Protein AF-A0A8C6QBK3-F1 (afdb_monomer)

Structure (mmCIF, N/CA/C/O backbone):
data_AF-A0A8C6QBK3-F1
#
_entry.id   AF-A0A8C6QBK3-F1
#
loop_
_atom_site.group_PDB
_atom_site.id
_atom_site.type_symbol
_atom_site.label_atom_id
_atom_site.label_alt_id
_atom_site.label_comp_id
_atom_site.label_asym_id
_atom_site.label_entity_id
_atom_site.label_seq_id
_atom_site.pdbx_PDB_ins_code
_atom_site.Cartn_x
_atom_site.Cartn_y
_atom_site.Cartn_z
_atom_site.occupancy
_atom_site.B_iso_or_equiv
_atom_site.auth_seq_id
_atom_site.auth_comp_id
_atom_site.auth_asym_id
_atom_site.auth_a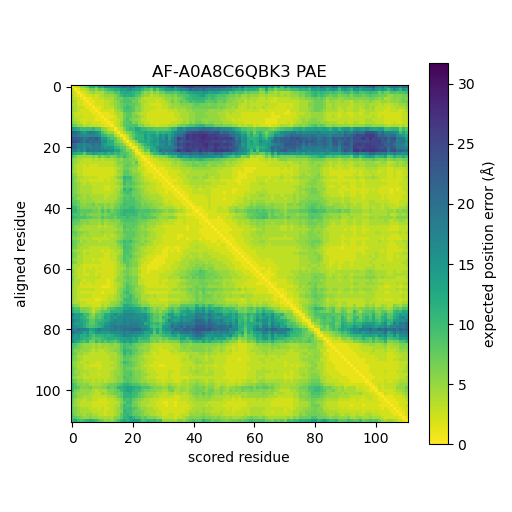tom_id
_atom_site.pdbx_PDB_model_num
ATOM 1 N N . MET A 1 1 ? 12.965 14.986 -21.811 1.00 67.31 1 MET A N 1
ATOM 2 C CA . MET A 1 1 ? 11.681 14.570 -21.192 1.00 67.31 1 MET A CA 1
ATOM 3 C C . MET A 1 1 ? 11.949 13.464 -20.165 1.00 67.31 1 MET A C 1
ATOM 5 O O . MET A 1 1 ? 12.539 12.453 -20.525 1.00 67.31 1 MET A O 1
ATOM 9 N N . GLY A 1 2 ? 11.646 13.666 -18.876 1.00 80.69 2 GLY A N 1
ATOM 10 C CA . GLY A 1 2 ? 12.047 12.738 -17.801 1.00 80.69 2 GLY A CA 1
ATOM 11 C C . GLY A 1 2 ? 11.125 11.519 -17.642 1.00 80.69 2 GLY A C 1
ATOM 12 O O . GLY A 1 2 ? 9.908 11.640 -17.750 1.00 80.69 2 GLY A O 1
ATOM 13 N N . LYS A 1 3 ? 11.685 10.339 -17.328 1.00 83.38 3 LYS A N 1
ATOM 14 C CA . LYS A 1 3 ? 10.898 9.118 -17.048 1.00 83.38 3 LYS A CA 1
ATOM 15 C C . LYS A 1 3 ? 10.065 9.294 -15.770 1.00 83.38 3 LYS A C 1
ATOM 17 O O . LYS A 1 3 ? 10.630 9.447 -14.689 1.00 83.38 3 LYS A O 1
ATOM 22 N N . PHE A 1 4 ? 8.737 9.240 -15.876 1.00 84.94 4 PHE A N 1
ATOM 23 C CA . PHE A 1 4 ? 7.818 9.391 -14.736 1.00 84.94 4 PHE A CA 1
ATOM 24 C C . PHE A 1 4 ? 7.598 8.086 -13.954 1.00 84.94 4 PHE A C 1
ATOM 26 O O . PHE A 1 4 ? 7.387 8.124 -12.740 1.00 84.94 4 PHE A O 1
ATOM 33 N N . MET A 1 5 ? 7.707 6.927 -14.613 1.00 87.69 5 MET A N 1
ATOM 34 C CA . MET A 1 5 ? 7.652 5.618 -13.954 1.00 87.69 5 MET A CA 1
ATOM 35 C C . MET A 1 5 ? 8.998 5.284 -13.316 1.00 87.69 5 MET A C 1
ATOM 37 O O . MET A 1 5 ? 9.885 4.704 -13.938 1.00 87.69 5 MET A O 1
ATOM 41 N N . LYS A 1 6 ? 9.140 5.692 -12.056 1.00 89.06 6 LYS A N 1
ATOM 42 C CA . LYS A 1 6 ? 10.294 5.419 -11.195 1.00 89.06 6 LYS A CA 1
ATOM 43 C C . LYS A 1 6 ? 9.876 4.504 -10.035 1.00 89.06 6 LYS A C 1
ATOM 45 O O . LYS A 1 6 ? 8.687 4.451 -9.704 1.00 89.06 6 LYS A O 1
ATOM 50 N N . PRO A 1 7 ? 10.823 3.811 -9.376 1.00 87.19 7 PRO A N 1
ATOM 51 C CA . PRO A 1 7 ? 10.547 3.146 -8.105 1.00 87.19 7 PRO A CA 1
ATOM 52 C C . PRO A 1 7 ? 9.884 4.110 -7.108 1.00 87.19 7 PRO A C 1
ATOM 54 O O . PRO A 1 7 ? 10.109 5.318 -7.179 1.00 87.19 7 PRO A O 1
ATOM 57 N N . ARG A 1 8 ? 9.081 3.580 -6.174 1.00 88.44 8 ARG A N 1
ATOM 58 C CA . ARG A 1 8 ? 8.359 4.352 -5.133 1.00 88.44 8 ARG A CA 1
ATOM 59 C C . ARG A 1 8 ? 7.214 5.243 -5.642 1.00 88.44 8 ARG A C 1
ATOM 61 O O . ARG A 1 8 ? 6.626 5.988 -4.859 1.00 88.44 8 ARG A O 1
ATOM 68 N N . LYS A 1 9 ? 6.850 5.172 -6.925 1.00 91.75 9 LYS A N 1
ATOM 69 C CA . LYS A 1 9 ? 5.642 5.826 -7.453 1.00 91.75 9 LYS A CA 1
ATOM 70 C C . LYS A 1 9 ? 4.395 4.987 -7.202 1.00 91.75 9 LYS A C 1
ATOM 72 O O . LYS A 1 9 ? 4.432 3.762 -7.293 1.00 91.75 9 LYS A O 1
ATOM 77 N N . VAL A 1 10 ? 3.293 5.665 -6.893 1.00 91.88 10 VAL A N 1
ATOM 78 C CA . VAL A 1 10 ? 1.981 5.028 -6.761 1.00 91.88 10 VAL A CA 1
ATOM 79 C C . VAL A 1 10 ? 1.367 4.894 -8.146 1.00 91.88 10 VAL A C 1
ATOM 81 O O . VAL A 1 10 ? 1.387 5.831 -8.948 1.00 91.88 10 VAL A O 1
ATOM 84 N N . VAL A 1 11 ? 0.811 3.723 -8.416 1.00 92.69 11 VAL A N 1
ATOM 85 C CA . VAL A 1 11 ? 0.166 3.392 -9.684 1.00 92.69 11 VAL A CA 1
ATOM 86 C C . VAL A 1 11 ? -1.200 2.779 -9.411 1.00 92.69 11 VAL A C 1
ATOM 88 O O . VAL A 1 11 ? -1.372 2.059 -8.425 1.00 92.69 11 VAL A O 1
ATOM 91 N N . LEU A 1 12 ? -2.166 3.064 -10.279 1.00 91.50 12 LEU A N 1
ATOM 92 C CA . LEU A 1 12 ? -3.450 2.371 -10.305 1.00 91.50 12 LEU A CA 1
ATOM 93 C C . LEU A 1 12 ? -3.345 1.190 -11.264 1.00 91.50 12 LEU A C 1
ATOM 95 O O . LEU A 1 12 ? -2.800 1.318 -12.357 1.00 91.50 12 LEU A O 1
ATOM 99 N N . VAL A 1 13 ? -3.847 0.034 -10.849 1.00 90.50 13 VAL A N 1
ATOM 100 C CA . VAL A 1 13 ? -3.879 -1.161 -11.695 1.00 90.50 13 VAL A CA 1
ATOM 101 C C . VAL A 1 13 ? -5.206 -1.162 -12.446 1.00 90.50 13 VAL A C 1
ATOM 103 O O . VAL A 1 13 ? -6.253 -1.215 -11.809 1.00 90.50 13 VAL A O 1
ATOM 106 N N . LEU A 1 14 ? -5.153 -1.091 -13.776 1.00 87.31 14 LEU A N 1
ATOM 107 C CA . LEU A 1 14 ? -6.339 -1.028 -14.638 1.00 87.31 14 LEU A CA 1
ATOM 108 C C . LEU A 1 14 ? -6.856 -2.428 -15.003 1.00 87.31 14 LEU A C 1
ATOM 110 O O . LEU A 1 14 ? -8.050 -2.688 -14.919 1.00 87.31 14 LEU A O 1
ATOM 114 N N . ALA A 1 15 ? -5.959 -3.347 -15.383 1.00 75.94 15 ALA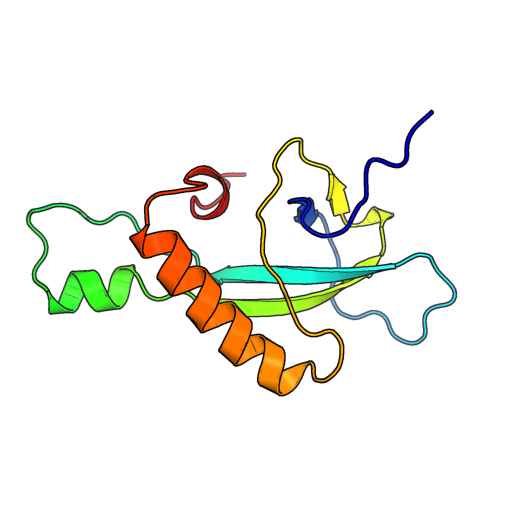 A N 1
ATOM 115 C CA . ALA A 1 15 ? -6.326 -4.691 -15.836 1.00 75.94 15 ALA A CA 1
ATOM 116 C C . ALA A 1 15 ? -5.209 -5.732 -15.620 1.00 75.94 15 ALA A C 1
ATOM 118 O O . ALA A 1 15 ? -4.029 -5.409 -15.481 1.00 75.94 15 ALA A O 1
ATOM 119 N N . GLY A 1 16 ? -5.574 -7.017 -15.650 1.00 66.00 16 GLY A N 1
ATOM 120 C CA . GLY A 1 16 ? -4.633 -8.130 -15.813 1.00 66.00 16 GLY A CA 1
ATOM 121 C C . GLY A 1 16 ? -4.582 -9.118 -14.647 1.00 66.00 16 GLY A C 1
ATOM 122 O O . GLY A 1 16 ? -4.106 -8.814 -13.551 1.00 66.00 16 GLY A O 1
ATOM 123 N N . ARG A 1 17 ? -4.990 -10.359 -14.927 1.00 61.50 17 ARG A N 1
ATOM 124 C CA . ARG A 1 17 ? -4.490 -11.554 -14.232 1.00 61.50 17 ARG A CA 1
ATOM 125 C C . ARG A 1 17 ? -3.285 -12.110 -15.001 1.00 61.50 17 ARG A C 1
ATOM 127 O O . ARG A 1 17 ? -3.035 -11.706 -16.129 1.00 61.50 17 ARG A O 1
ATOM 134 N N . TYR A 1 18 ? -2.514 -12.958 -14.322 1.00 54.31 18 TYR A N 1
ATOM 135 C CA . TYR A 1 18 ? -1.295 -13.633 -14.781 1.00 54.31 18 TYR A CA 1
ATOM 136 C C . TYR A 1 18 ? -1.174 -13.778 -16.310 1.00 54.31 18 TYR A C 1
ATOM 138 O O . TYR A 1 18 ? -1.957 -14.488 -16.923 1.00 54.31 18 TYR A O 1
ATOM 146 N N . SER A 1 19 ? -0.138 -13.179 -16.902 1.00 46.50 19 SER A N 1
ATOM 147 C CA . SER A 1 19 ? 0.398 -13.634 -18.192 1.00 46.50 19 SER A CA 1
ATOM 148 C C . SER A 1 19 ? 1.877 -13.990 -18.023 1.00 46.50 19 SER A C 1
ATOM 150 O O . SER A 1 19 ? 2.592 -13.243 -17.335 1.00 46.50 19 SER A O 1
ATOM 152 N N . GLY A 1 20 ? 2.246 -15.150 -18.591 1.00 58.66 20 GLY A N 1
ATOM 153 C CA . GLY A 1 20 ? 3.494 -15.921 -18.445 1.00 58.66 20 GLY A CA 1
ATOM 154 C C . GLY A 1 20 ? 4.778 -15.221 -18.905 1.00 58.66 20 GLY A C 1
ATOM 155 O O . GLY A 1 20 ? 4.972 -14.061 -18.562 1.00 58.66 20 GLY A O 1
ATOM 156 N N . HIS A 1 21 ? 5.672 -15.935 -19.608 1.00 53.03 21 HIS A N 1
ATOM 157 C CA . HIS A 1 21 ? 6.993 -15.448 -20.057 1.00 53.03 21 HIS A CA 1
ATOM 158 C C . HIS A 1 21 ? 6.905 -14.100 -20.800 1.00 53.03 21 HIS A C 1
ATOM 160 O O . HIS A 1 21 ? 5.984 -13.867 -21.583 1.00 53.03 21 HIS A O 1
ATOM 166 N N . ARG A 1 22 ? 7.833 -13.174 -20.504 1.00 61.59 22 ARG A N 1
ATOM 167 C CA . ARG A 1 22 ? 7.633 -11.733 -20.750 1.00 61.59 22 ARG A CA 1
ATOM 168 C C . ARG A 1 22 ? 8.692 -11.111 -21.654 1.00 61.59 22 ARG A C 1
ATOM 170 O O . ARG A 1 22 ? 9.696 -10.612 -21.163 1.00 61.59 22 ARG A O 1
ATOM 177 N N . LEU A 1 23 ? 8.401 -11.025 -22.949 1.00 74.12 23 LEU A N 1
ATOM 178 C CA . LEU A 1 23 ? 9.118 -10.171 -23.909 1.00 74.12 23 LEU A CA 1
ATOM 179 C C . LEU A 1 23 ? 8.556 -8.732 -23.903 1.00 74.12 23 LEU A C 1
ATOM 181 O O . LEU A 1 23 ? 8.182 -8.195 -24.939 1.00 74.12 23 LEU A O 1
ATOM 185 N N . TYR A 1 24 ? 8.381 -8.121 -22.727 1.00 81.75 24 TYR A N 1
ATOM 186 C CA . TYR A 1 24 ? 7.780 -6.784 -22.621 1.00 81.75 24 TYR A CA 1
ATOM 187 C C . TYR A 1 24 ? 8.195 -6.024 -21.359 1.00 81.75 24 TYR A C 1
ATOM 189 O O . TYR A 1 24 ? 8.472 -6.610 -20.307 1.00 81.75 24 TYR A O 1
ATOM 197 N N . SER A 1 25 ? 8.160 -4.693 -21.452 1.00 86.81 2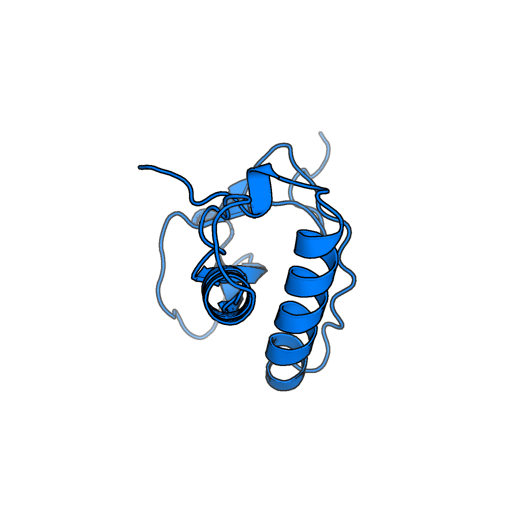5 SER A N 1
ATOM 198 C CA . SER A 1 25 ? 8.444 -3.779 -20.345 1.00 86.81 25 SER A CA 1
ATOM 199 C C . SER A 1 25 ? 7.434 -3.960 -19.203 1.00 86.81 25 SER A C 1
ATOM 201 O O . SER A 1 25 ? 6.213 -3.880 -19.393 1.00 86.81 25 SER A O 1
ATOM 203 N N . HIS A 1 26 ? 7.941 -4.218 -17.999 1.00 86.69 26 HIS A N 1
ATOM 204 C CA . HIS A 1 26 ? 7.137 -4.604 -16.844 1.00 86.69 26 HIS A CA 1
ATOM 205 C C . HIS A 1 26 ? 7.651 -3.982 -15.540 1.00 86.69 26 HIS A C 1
ATOM 207 O O . HIS A 1 26 ? 8.805 -3.576 -15.436 1.00 86.69 26 HIS A O 1
ATOM 213 N N . ALA A 1 27 ? 6.789 -3.948 -14.524 1.00 87.75 27 ALA A N 1
ATOM 214 C CA . ALA A 1 27 ? 7.121 -3.483 -13.182 1.00 87.75 27 ALA A CA 1
ATOM 215 C C . ALA A 1 27 ? 6.682 -4.490 -12.118 1.00 87.75 27 ALA A C 1
ATOM 217 O O . ALA A 1 27 ? 5.597 -5.069 -12.199 1.00 87.75 27 ALA A O 1
ATOM 218 N N . LEU A 1 28 ? 7.510 -4.654 -11.085 1.00 87.06 28 LEU A N 1
ATOM 219 C CA . LEU A 1 28 ? 7.116 -5.310 -9.844 1.00 87.06 28 LEU A CA 1
ATOM 220 C C . LEU A 1 28 ? 6.335 -4.305 -8.989 1.00 87.06 28 LEU A C 1
ATOM 222 O O . LEU A 1 28 ? 6.865 -3.261 -8.613 1.00 87.06 28 LEU A O 1
ATOM 226 N N . VAL A 1 29 ? 5.080 -4.618 -8.687 1.00 88.75 29 VAL A N 1
ATOM 227 C CA . VAL A 1 29 ? 4.173 -3.754 -7.929 1.00 88.75 29 VAL A CA 1
ATOM 228 C C . VAL A 1 29 ? 3.819 -4.433 -6.615 1.00 88.75 29 VAL A C 1
ATOM 230 O O . VAL A 1 29 ? 3.351 -5.574 -6.600 1.00 88.75 29 VAL A O 1
ATOM 233 N N . ALA A 1 30 ? 4.006 -3.707 -5.516 1.00 90.38 30 ALA A N 1
ATOM 234 C CA . ALA A 1 30 ? 3.428 -4.041 -4.224 1.00 90.38 30 ALA A CA 1
ATOM 235 C C . ALA A 1 30 ? 2.201 -3.159 -3.989 1.00 90.38 30 ALA A C 1
ATOM 237 O O . ALA A 1 30 ? 2.288 -1.936 -4.089 1.00 90.38 30 ALA A O 1
ATOM 238 N N . GLY A 1 31 ? 1.065 -3.778 -3.688 1.00 90.75 31 GLY A N 1
ATOM 239 C CA . GLY A 1 31 ? -0.203 -3.072 -3.543 1.00 90.75 31 GLY A CA 1
ATOM 240 C C . GLY A 1 31 ? -1.085 -3.649 -2.447 1.00 90.75 31 GLY A C 1
ATOM 241 O O . GLY A 1 31 ? -0.755 -4.654 -1.807 1.00 90.75 31 GLY A O 1
ATOM 242 N N . ILE A 1 32 ? -2.212 -2.980 -2.229 1.00 91.88 32 ILE A N 1
ATOM 243 C CA . ILE A 1 32 ? -3.210 -3.339 -1.226 1.00 91.88 32 ILE A CA 1
ATOM 244 C C . ILE A 1 32 ? -4.365 -4.058 -1.928 1.00 91.88 32 ILE A C 1
ATOM 246 O O . ILE A 1 32 ? -4.986 -3.511 -2.830 1.00 91.88 32 ILE A O 1
ATOM 250 N N . ASP A 1 33 ? -4.629 -5.297 -1.519 1.00 90.38 33 ASP A N 1
ATOM 251 C CA . ASP A 1 33 ? -5.757 -6.114 -1.988 1.00 90.38 33 ASP A CA 1
ATOM 252 C C . ASP A 1 33 ? -7.016 -5.787 -1.172 1.00 90.38 33 ASP A C 1
ATOM 254 O O . ASP A 1 33 ? -8.078 -5.482 -1.704 1.00 90.38 33 ASP A O 1
ATOM 258 N N . CYS A 1 34 ? -6.871 -5.789 0.158 1.00 92.31 34 CYS A N 1
ATOM 259 C CA . CYS A 1 34 ? -7.923 -5.399 1.091 1.00 92.31 34 CYS A CA 1
ATOM 260 C C . CYS A 1 34 ? -7.465 -4.174 1.879 1.00 92.31 34 CYS A C 1
ATOM 262 O O . CYS A 1 34 ? -6.514 -4.258 2.663 1.00 92.31 34 CYS A O 1
ATOM 264 N N . TYR A 1 35 ? -8.152 -3.057 1.642 1.00 94.44 35 TYR A N 1
ATOM 265 C CA . TYR A 1 35 ? -7.904 -1.769 2.282 1.00 94.44 35 TYR A CA 1
ATOM 266 C C . TYR A 1 35 ? -8.416 -1.748 3.727 1.00 94.44 35 TYR A C 1
ATOM 268 O O . TYR A 1 35 ? -9.427 -2.398 4.019 1.00 94.44 35 TYR A O 1
ATOM 276 N N . PRO A 1 36 ? -7.760 -0.986 4.623 1.00 94.69 36 PRO A N 1
ATOM 277 C CA . PRO A 1 36 ? -8.286 -0.763 5.959 1.00 94.69 36 PRO A CA 1
ATOM 278 C C . PRO A 1 36 ? -9.607 0.015 5.877 1.00 94.69 36 PRO A C 1
ATOM 280 O O . PRO A 1 36 ? -9.786 0.911 5.048 1.00 94.69 36 PRO A O 1
ATOM 283 N N . GLN A 1 37 ? -10.559 -0.341 6.732 1.00 93.38 37 GLN A N 1
ATOM 284 C CA . GLN A 1 37 ? -11.867 0.311 6.783 1.00 93.38 37 GLN A CA 1
ATOM 285 C C . GLN A 1 37 ? -11.828 1.545 7.689 1.00 93.38 37 GLN A C 1
ATOM 287 O O . GLN A 1 37 ? -11.030 1.617 8.620 1.00 93.38 37 GLN A O 1
ATOM 292 N N . LYS A 1 38 ? -12.746 2.496 7.470 1.00 91.69 38 LYS A N 1
ATOM 293 C CA . LYS A 1 38 ? -12.887 3.679 8.333 1.00 91.69 38 LYS A CA 1
ATOM 294 C C . LYS A 1 38 ? -13.105 3.255 9.792 1.00 91.69 38 LYS A C 1
ATOM 296 O O . LYS A 1 38 ? -13.990 2.438 10.084 1.00 91.69 38 LYS A O 1
ATOM 301 N N . VAL A 1 39 ? -12.307 3.841 10.679 1.00 93.06 39 VAL A N 1
ATOM 302 C CA . VAL A 1 39 ? -12.382 3.687 12.134 1.00 93.06 39 VAL A CA 1
ATOM 303 C C . VAL A 1 39 ? -12.994 4.957 12.730 1.00 93.06 39 VAL A C 1
ATOM 305 O O . VAL A 1 39 ? -12.679 6.059 12.285 1.00 93.06 39 VAL A O 1
ATOM 308 N N . THR A 1 40 ? -13.886 4.801 13.709 1.00 94.50 40 THR A N 1
ATOM 309 C CA . THR A 1 40 ? -14.478 5.900 14.492 1.00 94.50 40 THR A CA 1
ATOM 310 C C . THR A 1 40 ? -14.118 5.739 15.967 1.00 94.50 40 THR A C 1
ATOM 312 O O . THR A 1 40 ? -13.864 4.620 16.415 1.00 94.50 40 THR A O 1
ATOM 315 N N . ALA A 1 41 ? -14.117 6.841 16.723 1.00 93.44 41 ALA A N 1
ATOM 316 C CA . ALA A 1 41 ? -13.722 6.853 18.136 1.00 93.44 41 ALA A CA 1
ATOM 317 C C . ALA A 1 41 ? -14.590 5.943 19.029 1.00 93.44 41 ALA A C 1
ATOM 319 O O . ALA A 1 41 ? -14.096 5.378 19.994 1.00 93.44 41 ALA A O 1
ATOM 320 N N . SER A 1 42 ? -15.858 5.733 18.663 1.00 95.94 42 SER A N 1
ATOM 321 C CA . SER A 1 42 ? -16.803 4.870 19.386 1.00 95.94 42 SER A CA 1
ATOM 322 C C . SER A 1 42 ? -16.516 3.366 19.279 1.00 95.94 42 SER A C 1
ATOM 324 O O . SER A 1 42 ? -17.160 2.559 19.948 1.00 95.94 42 SER A O 1
ATOM 326 N N . MET A 1 43 ? -15.599 2.939 18.406 1.00 96.75 43 MET A N 1
ATOM 327 C CA . MET A 1 43 ? -15.347 1.515 18.197 1.00 96.75 43 MET A CA 1
ATOM 328 C C . MET A 1 43 ? -14.476 0.921 19.307 1.00 96.75 43 MET A C 1
ATOM 330 O O . MET A 1 43 ? -13.419 1.442 19.641 1.00 96.75 43 MET A O 1
ATOM 334 N N . GLY A 1 44 ? -14.853 -0.260 19.803 1.00 97.19 44 GLY A N 1
ATOM 335 C CA . GLY A 1 44 ? -14.008 -1.018 20.726 1.00 97.19 44 GLY A CA 1
ATOM 336 C C . GLY A 1 44 ? -12.707 -1.520 20.081 1.00 97.19 44 GLY A C 1
ATOM 337 O O . GLY A 1 44 ? -12.661 -1.831 18.884 1.00 97.19 44 GLY A O 1
ATOM 338 N N . LYS A 1 45 ? -11.659 -1.699 20.898 1.00 95.19 45 LYS A N 1
ATOM 339 C CA . LYS A 1 45 ? -10.300 -2.106 20.473 1.00 95.19 45 LYS A CA 1
ATOM 340 C C . LYS A 1 45 ? -10.289 -3.339 19.551 1.00 95.19 45 LYS A C 1
ATOM 342 O O . LYS A 1 45 ? -9.596 -3.347 18.535 1.00 95.19 45 LYS A O 1
ATOM 347 N N . LYS A 1 46 ? -11.122 -4.351 19.841 1.00 96.19 46 LYS A N 1
ATOM 348 C CA . LYS A 1 46 ? -11.256 -5.573 19.018 1.00 96.19 46 LYS A CA 1
ATOM 349 C C . LYS A 1 46 ? -11.755 -5.274 17.594 1.00 96.19 46 LYS A C 1
ATOM 351 O O . LYS A 1 46 ? -11.269 -5.866 16.631 1.00 96.19 46 LYS A O 1
ATOM 356 N N . LYS A 1 47 ? -12.714 -4.353 17.444 1.00 96.06 47 LYS A N 1
ATOM 357 C CA . LYS A 1 47 ? -13.281 -3.960 16.141 1.00 96.06 47 LYS A CA 1
ATOM 358 C C . LYS A 1 47 ? -12.297 -3.099 15.352 1.00 96.06 47 LYS A C 1
ATOM 360 O O . LYS A 1 47 ? -12.148 -3.315 14.151 1.00 96.06 47 LYS A O 1
ATOM 365 N N . ILE A 1 48 ? -11.584 -2.201 16.037 1.00 94.31 48 ILE A N 1
ATOM 366 C CA . ILE A 1 48 ? -10.514 -1.386 15.447 1.00 94.31 48 ILE A CA 1
ATOM 367 C C . ILE A 1 48 ? -9.429 -2.290 14.851 1.00 94.31 48 ILE A C 1
ATOM 369 O O . ILE A 1 48 ? -9.110 -2.161 13.672 1.00 94.31 48 ILE A O 1
ATOM 373 N N . ALA A 1 49 ? -8.934 -3.270 15.614 1.00 92.44 49 ALA A N 1
ATOM 374 C CA . ALA A 1 49 ? -7.902 -4.193 15.139 1.00 92.44 49 ALA A CA 1
ATOM 375 C C . ALA A 1 49 ? -8.332 -4.975 13.882 1.00 92.44 49 ALA A C 1
ATOM 377 O O . ALA A 1 49 ? -7.549 -5.126 12.945 1.00 92.44 49 ALA A O 1
ATOM 378 N N . LYS A 1 50 ? -9.594 -5.429 13.823 1.00 93.69 50 LYS A N 1
ATOM 379 C CA . LYS A 1 50 ? -10.137 -6.119 12.639 1.00 93.69 50 LYS A CA 1
ATOM 380 C C . LYS A 1 50 ? -10.247 -5.194 11.420 1.00 93.69 50 LYS A C 1
ATOM 382 O O . LYS A 1 50 ? -9.956 -5.636 10.313 1.00 93.69 50 LYS A O 1
ATOM 387 N N . ARG A 1 51 ? -10.648 -3.930 11.608 1.00 93.69 51 ARG A N 1
ATOM 388 C CA . ARG A 1 51 ? -10.825 -2.949 10.518 1.00 93.69 51 ARG A CA 1
ATOM 389 C C . ARG A 1 51 ? -9.519 -2.393 9.962 1.00 93.69 51 ARG A C 1
ATOM 391 O O . ARG A 1 51 ? -9.466 -2.104 8.771 1.00 93.69 51 ARG A O 1
ATOM 398 N N . SER A 1 52 ? -8.484 -2.286 10.790 1.00 92.25 52 SER A N 1
ATOM 399 C CA . SER A 1 52 ? -7.160 -1.798 10.382 1.00 92.25 52 SER A CA 1
ATOM 400 C C . SER A 1 52 ? -6.287 -2.866 9.712 1.00 92.25 52 SER A C 1
ATOM 402 O O . SER A 1 52 ? -5.163 -2.570 9.319 1.00 92.25 52 SER A O 1
ATOM 404 N N . LYS A 1 53 ? -6.769 -4.110 9.586 1.00 92.31 53 LYS A N 1
ATOM 405 C CA . LYS A 1 53 ? -6.027 -5.210 8.960 1.00 92.31 53 LYS A CA 1
ATOM 406 C C . LYS A 1 53 ? -5.857 -4.960 7.460 1.00 92.31 53 LYS A C 1
ATOM 408 O O . LYS A 1 53 ? -6.846 -4.819 6.742 1.00 92.31 53 LYS A O 1
ATOM 413 N N . ILE A 1 54 ? -4.614 -5.000 6.981 1.00 93.12 54 ILE A N 1
ATOM 414 C CA . ILE A 1 54 ? -4.289 -4.811 5.561 1.00 93.12 54 ILE A CA 1
ATOM 415 C C . ILE A 1 54 ? -3.898 -6.153 4.938 1.00 93.12 54 ILE A C 1
ATOM 417 O O . ILE A 1 54 ? -3.136 -6.937 5.514 1.00 93.12 54 ILE A O 1
ATOM 421 N N . LYS A 1 55 ? -4.401 -6.434 3.732 1.00 92.50 55 LYS A N 1
ATOM 422 C CA . LYS A 1 55 ? -3.929 -7.559 2.911 1.00 92.50 55 LYS A CA 1
ATOM 423 C C . LYS A 1 55 ? -3.109 -7.005 1.754 1.00 92.50 55 LYS A C 1
ATOM 425 O O . LYS A 1 55 ? -3.655 -6.329 0.890 1.00 92.50 55 LYS A O 1
ATOM 430 N N . SER A 1 56 ? -1.813 -7.299 1.733 1.00 91.94 56 SER A N 1
ATOM 431 C CA . SER A 1 56 ? -0.911 -6.902 0.649 1.00 91.94 56 SER A CA 1
ATOM 432 C C . SER A 1 56 ? -0.839 -7.965 -0.454 1.00 91.94 56 SER A C 1
ATOM 434 O O . SER A 1 56 ? -1.080 -9.163 -0.222 1.00 91.94 56 SER A O 1
ATOM 436 N N . PHE A 1 57 ? -0.460 -7.533 -1.653 1.00 89.31 57 PHE A N 1
ATOM 437 C CA . PHE A 1 57 ? -0.037 -8.392 -2.756 1.00 89.31 57 PHE A CA 1
ATOM 438 C C . PHE A 1 57 ? 1.262 -7.865 -3.371 1.00 89.31 57 PHE A C 1
ATOM 440 O O . PHE A 1 57 ? 1.545 -6.671 -3.315 1.00 89.31 57 PHE A O 1
ATOM 447 N N . ILE A 1 58 ? 2.029 -8.764 -3.985 1.00 88.44 58 ILE A N 1
ATOM 448 C CA . ILE A 1 58 ? 3.177 -8.425 -4.826 1.00 88.44 58 ILE A CA 1
ATOM 449 C C . ILE A 1 58 ? 2.978 -9.146 -6.148 1.00 88.44 58 ILE A C 1
ATOM 451 O O . ILE A 1 58 ? 2.780 -10.361 -6.158 1.00 88.44 58 ILE A O 1
ATOM 455 N N . LYS A 1 59 ? 2.958 -8.394 -7.246 1.00 86.38 59 LYS A N 1
ATOM 456 C CA . LYS A 1 59 ? 2.700 -8.924 -8.587 1.00 86.38 59 LYS A CA 1
ATOM 457 C C . LYS A 1 59 ? 3.494 -8.148 -9.623 1.00 86.38 59 LYS A C 1
ATOM 459 O O . LYS A 1 59 ? 3.722 -6.952 -9.470 1.00 86.38 59 LYS A O 1
ATOM 464 N N . VAL A 1 60 ? 3.879 -8.826 -10.697 1.00 86.44 60 VAL A N 1
ATOM 465 C CA . VAL A 1 60 ? 4.510 -8.181 -11.849 1.00 86.44 60 VAL A CA 1
ATOM 466 C C . VAL A 1 60 ? 3.429 -7.800 -12.860 1.00 86.44 60 VAL A C 1
ATOM 468 O O . VAL A 1 60 ? 2.704 -8.673 -13.345 1.00 86.44 60 VAL A O 1
ATOM 471 N N . TYR A 1 61 ? 3.366 -6.533 -13.261 1.00 87.38 61 TYR A N 1
ATOM 472 C CA . TYR A 1 61 ? 2.430 -6.027 -14.274 1.00 87.38 61 TYR A CA 1
ATOM 473 C C . TYR A 1 61 ? 3.153 -5.507 -15.516 1.00 87.38 61 TYR A C 1
ATOM 475 O O . TYR A 1 61 ? 4.291 -5.050 -15.436 1.00 87.38 61 TYR A O 1
ATOM 483 N N . LYS A 1 62 ? 2.471 -5.575 -16.664 1.00 88.31 62 LYS A N 1
ATOM 484 C CA . LYS A 1 62 ? 2.826 -4.812 -17.868 1.00 88.31 62 LYS A CA 1
ATOM 485 C C . LYS A 1 62 ? 2.644 -3.324 -17.584 1.00 88.31 62 LYS A C 1
ATOM 487 O O . LYS A 1 62 ? 1.689 -2.964 -16.900 1.00 88.31 62 LYS A O 1
ATOM 492 N N . TYR A 1 63 ? 3.490 -2.463 -18.142 1.00 88.44 63 TYR A N 1
ATOM 493 C CA . TYR A 1 63 ? 3.320 -1.018 -17.952 1.00 88.44 63 TYR A CA 1
ATOM 494 C C . TYR A 1 63 ? 2.000 -0.476 -18.509 1.00 88.44 63 TYR A C 1
ATOM 496 O O . TYR A 1 63 ? 1.390 0.368 -17.869 1.00 88.44 63 TYR A O 1
ATOM 504 N N . ASN A 1 64 ? 1.498 -1.029 -19.615 1.00 87.69 64 ASN A N 1
ATOM 505 C CA . ASN A 1 64 ? 0.217 -0.618 -20.204 1.00 87.69 64 ASN A CA 1
ATOM 506 C C . ASN A 1 64 ? -0.981 -0.866 -19.270 1.00 87.69 64 ASN A C 1
ATOM 508 O O . ASN A 1 64 ? -2.035 -0.270 -19.440 1.00 87.69 64 ASN A O 1
ATOM 512 N N . HIS A 1 65 ? -0.834 -1.757 -18.286 1.00 88.38 65 HIS A N 1
ATOM 513 C CA . HIS A 1 65 ? -1.886 -2.075 -17.320 1.00 88.38 65 HIS A CA 1
ATOM 514 C C . HIS A 1 65 ? -1.836 -1.179 -16.074 1.00 88.38 65 HIS A C 1
ATOM 516 O O . HIS A 1 65 ? -2.606 -1.381 -15.130 1.00 88.38 65 HIS A O 1
ATOM 522 N N . LEU A 1 66 ? -0.894 -0.237 -16.036 1.00 90.12 66 LEU A N 1
ATOM 523 C CA . LEU A 1 66 ? -0.663 0.656 -14.917 1.00 90.12 66 LEU A CA 1
ATOM 524 C C . LEU A 1 66 ? -0.977 2.087 -15.342 1.00 90.12 66 LEU A C 1
ATOM 526 O O . LEU A 1 66 ? -0.403 2.605 -16.294 1.00 90.12 66 LEU A O 1
ATOM 530 N N . MET A 1 67 ? -1.835 2.752 -14.578 1.00 91.44 67 MET A N 1
ATOM 531 C CA . MET A 1 67 ? -2.020 4.192 -14.674 1.00 91.44 67 MET A CA 1
ATOM 532 C C . MET A 1 67 ? -1.081 4.870 -13.680 1.00 91.44 67 MET A C 1
ATOM 534 O O . MET A 1 67 ? -1.149 4.623 -12.471 1.00 91.44 67 MET A O 1
ATOM 538 N N . ALA A 1 68 ? -0.182 5.716 -14.175 1.00 92.00 68 ALA A N 1
ATOM 539 C CA . ALA A 1 68 ? 0.711 6.475 -13.312 1.00 92.00 68 ALA A CA 1
ATOM 540 C C . ALA A 1 68 ? -0.067 7.542 -12.530 1.00 92.00 68 ALA A C 1
ATOM 542 O O . ALA A 1 68 ? -0.962 8.193 -13.063 1.00 92.00 68 ALA A O 1
ATOM 543 N N . THR A 1 69 ? 0.301 7.748 -11.266 1.00 92.31 69 THR A N 1
ATOM 544 C CA . THR A 1 69 ? -0.257 8.831 -10.446 1.00 92.31 69 THR A CA 1
ATOM 545 C C . THR A 1 69 ? 0.836 9.813 -10.031 1.00 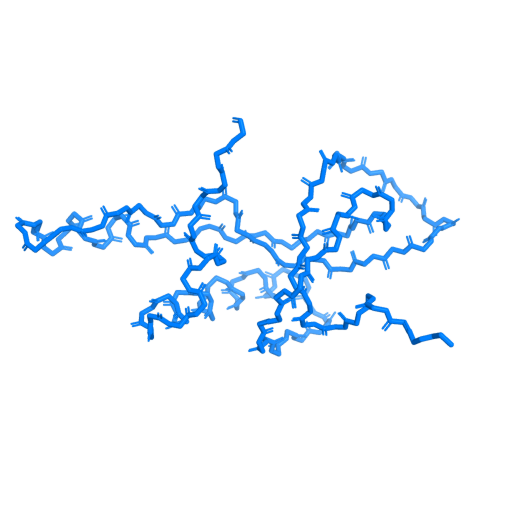92.31 69 THR A C 1
ATOM 547 O O . THR A 1 69 ? 2.031 9.511 -10.086 1.00 92.31 69 THR A O 1
ATOM 550 N N . ARG A 1 70 ? 0.430 11.005 -9.580 1.00 92.06 70 ARG A N 1
ATOM 551 C CA . ARG A 1 70 ? 1.362 12.024 -9.067 1.00 92.06 70 ARG A CA 1
ATOM 552 C C . ARG A 1 70 ? 2.038 11.606 -7.755 1.00 92.06 70 ARG A C 1
ATOM 554 O O . ARG A 1 70 ? 3.136 12.076 -7.459 1.00 92.06 70 ARG A O 1
ATOM 561 N N . TYR A 1 71 ? 1.414 10.716 -6.983 1.00 92.44 71 TYR A N 1
ATOM 562 C CA . TYR A 1 71 ? 1.860 10.362 -5.640 1.00 92.44 71 TYR A CA 1
ATOM 563 C C . TYR A 1 71 ? 3.090 9.447 -5.636 1.00 92.44 71 TYR A C 1
ATOM 565 O O . TYR A 1 71 ? 3.277 8.573 -6.485 1.00 92.44 71 TYR A O 1
ATOM 573 N N . SER A 1 72 ? 3.921 9.623 -4.615 1.00 89.50 72 SER A N 1
ATOM 574 C CA . SER A 1 72 ? 5.020 8.725 -4.270 1.00 89.50 72 SER A CA 1
ATOM 575 C C . SER A 1 72 ? 4.889 8.269 -2.826 1.00 89.50 72 SER A C 1
ATOM 577 O O . SER A 1 72 ? 4.449 9.030 -1.961 1.00 89.50 72 SER A O 1
ATOM 579 N N . VAL A 1 73 ? 5.291 7.031 -2.559 1.00 85.56 73 VAL A N 1
ATOM 580 C CA . VAL A 1 73 ? 5.371 6.488 -1.204 1.00 85.56 73 VAL A CA 1
ATOM 581 C C . VAL A 1 73 ? 6.751 5.891 -1.023 1.00 85.56 73 VAL A C 1
ATOM 583 O O . VAL A 1 73 ? 7.154 5.006 -1.774 1.00 85.56 73 VAL A O 1
ATOM 586 N N . ASP A 1 74 ? 7.471 6.371 -0.013 1.00 80.62 74 ASP A N 1
ATOM 587 C CA . ASP A 1 74 ? 8.827 5.902 0.242 1.00 80.62 74 ASP A CA 1
ATOM 588 C C . ASP A 1 74 ? 8.822 4.524 0.911 1.00 80.62 74 ASP A C 1
ATOM 590 O O . ASP A 1 74 ? 8.675 4.415 2.126 1.00 80.62 74 ASP A O 1
ATOM 594 N N . ILE A 1 75 ? 8.856 3.462 0.114 1.00 75.69 75 ILE A N 1
ATOM 595 C CA . ILE A 1 75 ? 8.863 2.087 0.610 1.00 75.69 75 ILE A CA 1
ATOM 596 C C . ILE A 1 75 ? 10.078 1.397 0.010 1.00 75.69 75 ILE A C 1
ATOM 598 O O . ILE A 1 75 ? 10.147 1.180 -1.203 1.00 75.69 75 ILE A O 1
ATOM 602 N N . SER A 1 76 ? 11.049 1.073 0.857 1.00 69.94 76 SER A N 1
ATOM 603 C CA . SER A 1 76 ? 12.151 0.184 0.512 1.00 69.94 76 SER A CA 1
ATOM 604 C C . SER A 1 76 ? 11.642 -1.256 0.559 1.00 69.94 76 SER A C 1
ATOM 606 O O . SER A 1 76 ? 11.350 -1.802 1.618 1.00 69.94 76 SER A O 1
ATOM 608 N N . LEU A 1 77 ? 11.476 -1.873 -0.611 1.00 66.69 77 LEU A N 1
ATOM 609 C CA . LEU A 1 77 ? 11.182 -3.299 -0.716 1.00 66.69 77 LEU A CA 1
ATOM 610 C C . LEU A 1 77 ? 12.398 -4.006 -1.306 1.00 66.69 77 LEU A C 1
ATOM 612 O O . LEU A 1 77 ? 12.831 -3.678 -2.413 1.00 66.69 77 LEU A O 1
ATOM 616 N N . ASP A 1 78 ? 12.921 -4.984 -0.568 1.00 64.94 78 ASP A N 1
ATOM 617 C CA . ASP A 1 78 ? 13.996 -5.850 -1.044 1.00 64.94 78 ASP A CA 1
ATOM 618 C C . ASP A 1 78 ? 13.498 -6.657 -2.248 1.00 64.94 78 ASP A C 1
ATOM 620 O O . ASP A 1 78 ? 12.498 -7.376 -2.173 1.00 64.94 78 ASP A O 1
ATOM 624 N N . LYS A 1 79 ? 14.204 -6.542 -3.375 1.00 66.75 79 LYS A N 1
ATOM 625 C CA . LYS A 1 79 ? 13.829 -7.170 -4.653 1.00 66.75 79 LYS A CA 1
ATOM 626 C C . LYS A 1 79 ? 14.032 -8.693 -4.671 1.00 66.75 79 LYS A C 1
ATOM 628 O O . LYS A 1 79 ? 13.578 -9.348 -5.601 1.00 66.75 79 LYS A O 1
ATOM 633 N N . THR A 1 80 ? 14.722 -9.252 -3.678 1.00 62.47 80 THR A N 1
ATOM 634 C CA . THR A 1 80 ? 15.361 -10.574 -3.761 1.00 62.47 80 THR A CA 1
ATOM 635 C C . THR A 1 80 ? 14.465 -11.754 -3.381 1.00 62.47 80 THR A C 1
ATOM 637 O O . THR A 1 80 ? 14.732 -12.863 -3.827 1.00 62.47 80 THR A O 1
ATOM 640 N N . VAL A 1 81 ? 13.382 -11.571 -2.606 1.00 59.34 81 VAL A N 1
ATOM 641 C CA . VAL A 1 81 ? 12.523 -12.702 -2.183 1.00 59.34 81 VAL A CA 1
ATOM 642 C C . VAL A 1 81 ? 11.040 -12.329 -2.163 1.00 59.34 81 VAL A C 1
ATOM 644 O O . VAL A 1 81 ? 10.536 -11.799 -1.175 1.00 59.34 81 VAL A O 1
ATOM 647 N N . VAL A 1 82 ? 10.301 -12.683 -3.219 1.00 64.88 82 VAL A N 1
ATOM 648 C CA . VAL A 1 82 ? 8.883 -12.307 -3.423 1.00 64.88 82 VAL A CA 1
ATOM 649 C C . VAL A 1 82 ? 7.949 -12.816 -2.306 1.00 64.88 82 VAL A C 1
ATOM 651 O O . VAL A 1 82 ? 7.075 -12.078 -1.843 1.00 64.88 82 VAL A O 1
ATOM 654 N N . ASN A 1 83 ? 8.155 -14.040 -1.798 1.00 66.00 83 ASN A N 1
ATOM 655 C CA . ASN A 1 83 ? 7.289 -14.623 -0.759 1.00 66.00 83 ASN A CA 1
ATOM 656 C C . ASN A 1 83 ? 7.501 -13.998 0.630 1.00 66.00 83 ASN A C 1
ATOM 658 O O . ASN A 1 83 ? 6.531 -13.645 1.308 1.00 66.00 83 ASN A O 1
ATOM 662 N N . ARG A 1 84 ? 8.759 -13.791 1.047 1.00 72.81 84 ARG A N 1
ATOM 663 C CA . ARG A 1 84 ? 9.073 -13.044 2.281 1.00 72.81 84 ARG A CA 1
ATOM 664 C C . ARG A 1 84 ? 8.690 -11.568 2.136 1.00 72.81 84 ARG A C 1
ATOM 666 O O . ARG A 1 84 ? 8.200 -10.968 3.095 1.00 72.81 84 ARG A O 1
ATOM 673 N N . ALA A 1 85 ? 8.812 -11.011 0.931 1.00 77.75 85 ALA A N 1
ATOM 674 C CA . ALA A 1 85 ? 8.461 -9.628 0.641 1.00 77.75 85 ALA A CA 1
ATOM 675 C C . ALA A 1 85 ? 6.970 -9.340 0.851 1.00 77.75 85 ALA A C 1
ATOM 677 O O . ALA A 1 85 ? 6.643 -8.253 1.311 1.00 77.75 85 ALA A O 1
ATOM 678 N N . ARG A 1 86 ? 6.051 -10.291 0.611 1.00 83.19 86 ARG A N 1
ATOM 679 C CA . ARG A 1 86 ? 4.613 -10.053 0.855 1.00 83.19 86 ARG A CA 1
ATOM 680 C C . ARG A 1 86 ? 4.314 -9.790 2.333 1.00 83.19 86 ARG A C 1
ATOM 682 O O . ARG A 1 86 ? 3.574 -8.855 2.648 1.00 83.19 86 ARG A O 1
ATOM 689 N N . ARG A 1 87 ? 4.889 -10.599 3.235 1.00 85.25 87 ARG A N 1
ATOM 690 C CA . ARG A 1 87 ? 4.745 -10.415 4.691 1.00 85.25 87 ARG A CA 1
ATOM 691 C C . ARG A 1 87 ? 5.396 -9.108 5.138 1.00 85.25 87 ARG A C 1
ATOM 693 O O . ARG A 1 87 ? 4.742 -8.343 5.836 1.00 85.25 87 ARG A O 1
ATOM 700 N N . LYS A 1 88 ? 6.613 -8.814 4.662 1.00 86.31 88 LYS A N 1
ATOM 701 C CA . LYS A 1 88 ? 7.294 -7.534 4.926 1.00 86.31 88 LYS A CA 1
ATOM 702 C C . LYS A 1 88 ? 6.446 -6.340 4.471 1.00 86.31 88 LYS A C 1
ATOM 704 O O . LYS A 1 88 ? 6.124 -5.484 5.280 1.00 86.31 88 LYS A O 1
ATOM 709 N N . ALA A 1 89 ? 5.974 -6.344 3.222 1.00 87.06 89 ALA A N 1
ATOM 710 C CA . ALA A 1 89 ? 5.135 -5.282 2.668 1.00 87.06 89 ALA A CA 1
ATOM 711 C C . ALA A 1 89 ? 3.846 -5.078 3.473 1.00 87.06 89 ALA A C 1
ATOM 713 O O . ALA A 1 89 ? 3.420 -3.945 3.666 1.00 87.06 89 ALA A O 1
ATOM 714 N N . LYS A 1 90 ? 3.238 -6.162 3.977 1.00 90.12 90 LYS A N 1
ATOM 715 C CA . LYS A 1 90 ? 2.077 -6.063 4.868 1.00 90.12 90 LYS A CA 1
ATOM 716 C C . LYS A 1 90 ? 2.422 -5.274 6.136 1.00 90.12 90 LYS A C 1
ATOM 718 O O . LYS A 1 90 ? 1.718 -4.321 6.446 1.00 90.12 90 LYS A O 1
ATOM 723 N N . VAL A 1 91 ? 3.489 -5.665 6.834 1.00 90.25 91 VAL A N 1
ATOM 724 C CA . VAL A 1 91 ? 3.922 -5.018 8.083 1.00 90.25 91 VAL A CA 1
ATOM 725 C C . VAL A 1 91 ? 4.245 -3.545 7.835 1.00 90.25 91 VAL A C 1
ATOM 727 O O . VAL A 1 91 ? 3.689 -2.679 8.503 1.00 90.25 91 VAL A O 1
ATOM 730 N N . THR A 1 92 ? 5.019 -3.243 6.792 1.00 89.69 92 THR A N 1
ATOM 731 C CA . THR A 1 92 ? 5.372 -1.862 6.434 1.00 89.69 92 THR A CA 1
ATOM 732 C C . THR A 1 92 ? 4.145 -1.015 6.078 1.00 89.69 92 THR A C 1
ATOM 734 O O . THR A 1 92 ? 4.069 0.158 6.439 1.00 89.69 92 THR A O 1
ATOM 737 N N . PHE A 1 93 ? 3.151 -1.579 5.380 1.00 90.62 93 PHE A N 1
ATOM 738 C CA . PHE A 1 93 ? 1.900 -0.869 5.093 1.00 90.62 93 PHE A CA 1
ATOM 739 C C . PHE A 1 93 ? 1.084 -0.609 6.363 1.00 90.62 93 PHE A C 1
ATOM 741 O O . PHE A 1 93 ? 0.514 0.472 6.493 1.00 90.62 93 PHE A O 1
ATOM 748 N N . GLU A 1 94 ? 1.038 -1.556 7.302 1.00 90.94 94 GLU A N 1
ATOM 749 C CA . GLU A 1 94 ? 0.342 -1.389 8.585 1.00 90.94 94 GLU A CA 1
ATOM 750 C C . GLU A 1 94 ? 1.021 -0.326 9.465 1.00 90.94 94 GLU A C 1
ATOM 752 O O . GLU A 1 94 ? 0.334 0.516 10.046 1.00 90.94 94 GLU A O 1
ATOM 757 N N . GLU A 1 95 ? 2.354 -0.301 9.517 1.00 90.06 95 GLU A N 1
ATOM 758 C CA . GLU A 1 95 ? 3.130 0.748 10.196 1.00 90.06 95 GLU A CA 1
ATOM 759 C C . GLU A 1 95 ? 2.865 2.126 9.587 1.00 90.06 95 GLU A C 1
ATOM 761 O O . GLU A 1 95 ? 2.542 3.081 10.298 1.00 90.06 95 GLU A O 1
ATOM 766 N N . LYS A 1 96 ? 2.910 2.231 8.255 1.00 89.38 96 LYS A N 1
ATOM 767 C CA . LYS A 1 96 ? 2.612 3.492 7.571 1.00 89.38 96 LYS A CA 1
ATOM 768 C C . LYS A 1 96 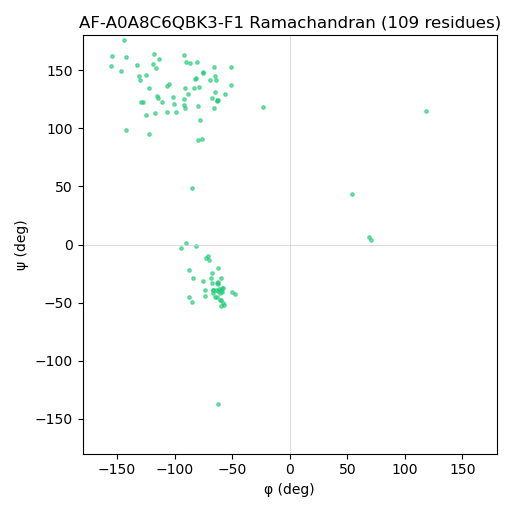? 1.173 3.944 7.765 1.00 89.38 96 LYS A C 1
ATOM 770 O O . LYS A 1 96 ? 0.952 5.135 7.969 1.00 89.38 96 LYS A O 1
ATOM 775 N N . TYR A 1 97 ? 0.209 3.029 7.758 1.00 90.88 97 TYR A N 1
ATOM 776 C CA . TYR A 1 97 ? -1.184 3.377 8.021 1.00 90.88 97 TYR A CA 1
ATOM 777 C C . TYR A 1 97 ? -1.355 3.990 9.418 1.00 90.88 97 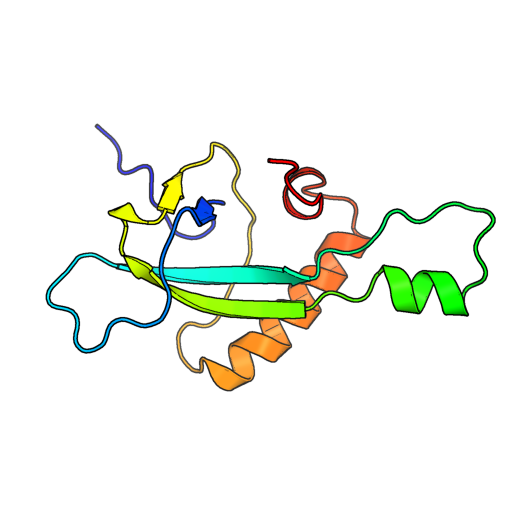TYR A C 1
ATOM 779 O O . TYR A 1 97 ? -2.017 5.020 9.556 1.00 90.88 97 TYR A O 1
ATOM 787 N N . LYS A 1 98 ? -0.681 3.434 10.436 1.00 89.25 98 LYS A N 1
ATOM 788 C CA . LYS A 1 98 ? -0.689 3.981 11.805 1.00 89.25 98 LYS A CA 1
ATOM 789 C C . LYS A 1 98 ? -0.092 5.387 11.887 1.00 89.25 98 LYS A C 1
ATOM 791 O O . LYS A 1 98 ? -0.559 6.187 12.686 1.00 89.25 98 LYS A O 1
ATOM 796 N N . THR A 1 99 ? 0.887 5.713 11.039 1.00 90.00 99 THR A N 1
ATOM 797 C CA . THR A 1 99 ? 1.481 7.064 11.003 1.00 90.00 99 THR A CA 1
ATOM 798 C C . THR A 1 99 ? 0.538 8.139 10.444 1.00 90.00 99 THR A C 1
ATOM 800 O O . THR A 1 99 ? 0.844 9.324 10.542 1.00 90.00 99 THR A O 1
ATOM 803 N N . GLY A 1 100 ? -0.581 7.761 9.809 1.00 85.88 100 GLY A N 1
ATOM 804 C CA . GLY A 1 100 ? -1.544 8.701 9.220 1.00 85.88 100 GLY A CA 1
ATOM 805 C C . GLY A 1 100 ? -1.052 9.437 7.964 1.00 85.88 100 GLY A C 1
ATOM 806 O O . GLY A 1 100 ? -1.771 10.287 7.428 1.00 85.88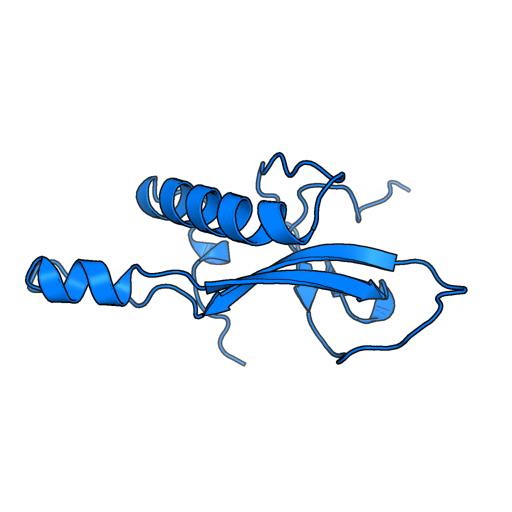 100 GLY A O 1
ATOM 807 N N . LYS A 1 101 ? 0.151 9.114 7.471 1.00 86.94 101 LYS A N 1
ATOM 808 C CA . LYS A 1 101 ? 0.726 9.659 6.233 1.00 86.94 101 LYS A CA 1
ATOM 809 C C . LYS A 1 101 ? 0.159 8.932 5.005 1.00 86.94 101 LYS A C 1
ATOM 811 O O . LYS A 1 101 ? -0.324 7.808 5.094 1.00 86.94 101 LYS A O 1
ATOM 816 N N . ASN A 1 102 ? 0.210 9.584 3.839 1.00 88.00 102 ASN A N 1
ATOM 817 C CA . ASN A 1 102 ? -0.275 9.035 2.561 1.00 88.00 102 ASN A CA 1
ATOM 818 C C . ASN A 1 102 ? -1.742 8.546 2.602 1.00 88.00 102 ASN A C 1
ATOM 820 O O . ASN A 1 102 ? -2.057 7.499 2.041 1.00 88.00 102 ASN A O 1
ATOM 824 N N . LYS A 1 103 ? -2.652 9.318 3.224 1.00 89.88 103 LYS A N 1
ATOM 825 C CA . LYS A 1 103 ? -4.078 8.957 3.403 1.00 89.88 103 LYS A CA 1
ATOM 826 C C . LYS A 1 103 ? -4.745 8.441 2.124 1.00 89.88 103 LYS A C 1
ATOM 828 O O . LYS A 1 103 ? -5.433 7.428 2.166 1.00 89.88 103 LYS A O 1
ATOM 833 N N . TRP A 1 104 ? -4.471 9.091 0.989 1.00 91.56 104 TRP A N 1
ATOM 834 C CA . TRP A 1 104 ? -5.017 8.708 -0.315 1.00 91.56 104 TRP A CA 1
ATOM 835 C C . TRP A 1 104 ? -4.649 7.273 -0.726 1.00 91.56 104 TRP A C 1
ATOM 837 O O . TRP A 1 104 ? -5.487 6.557 -1.256 1.00 91.56 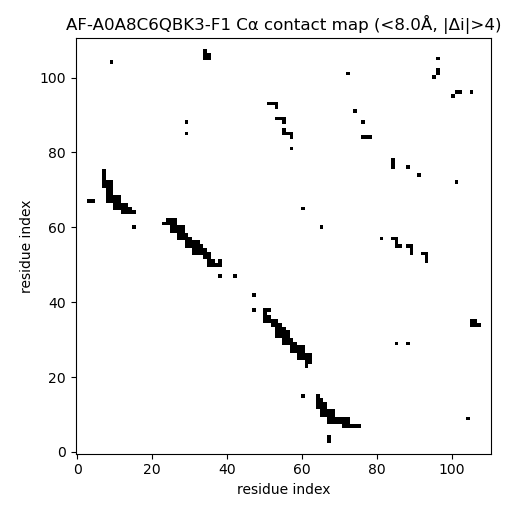104 TRP A O 1
ATOM 847 N N . PHE A 1 105 ? -3.4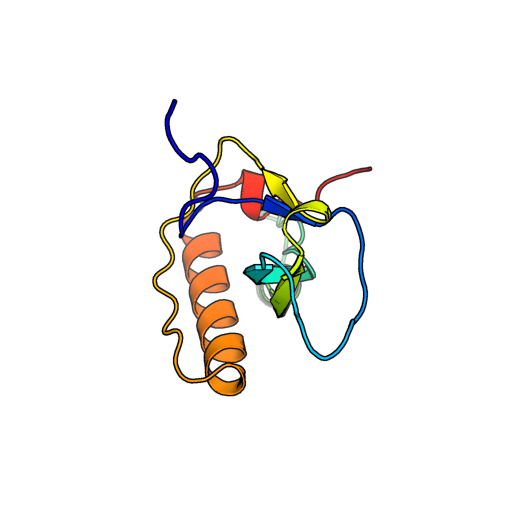32 6.809 -0.415 1.00 92.19 105 PHE A N 1
ATOM 848 C CA . PHE A 1 105 ? -2.984 5.452 -0.748 1.00 92.19 105 PHE A CA 1
ATOM 849 C C . PHE A 1 105 ? -3.722 4.365 0.045 1.00 92.19 105 PHE A C 1
ATOM 851 O O . PHE A 1 105 ? -3.879 3.255 -0.449 1.00 92.19 105 PHE A O 1
ATOM 858 N N . PHE A 1 106 ? -4.180 4.670 1.262 1.00 92.94 106 PHE A N 1
ATOM 859 C CA . PHE A 1 106 ? -4.913 3.728 2.117 1.00 92.94 106 PHE A CA 1
ATOM 860 C C . PHE A 1 106 ? -6.434 3.850 1.990 1.00 92.94 106 PHE A C 1
ATOM 862 O O . PHE A 1 106 ? -7.167 3.072 2.601 1.00 92.94 106 PHE A O 1
ATOM 869 N N . GLN A 1 107 ? -6.918 4.802 1.196 1.00 92.38 107 GLN A N 1
ATOM 870 C CA . GLN A 1 107 ? -8.331 4.953 0.904 1.00 92.38 107 GLN A CA 1
ATOM 871 C C . GLN A 1 107 ? -8.697 4.097 -0.309 1.00 92.38 107 GLN A C 1
ATOM 873 O O . GLN A 1 107 ? -8.055 4.165 -1.354 1.00 92.38 107 GLN A O 1
ATOM 878 N N . LYS A 1 108 ? -9.754 3.289 -0.178 1.00 92.38 108 LYS A N 1
ATOM 879 C CA . LYS A 1 108 ? -10.275 2.509 -1.303 1.00 92.38 108 LYS A CA 1
ATOM 880 C C . LYS A 1 108 ? -10.781 3.467 -2.386 1.00 92.38 108 LYS A C 1
ATOM 882 O O . LYS A 1 108 ? -11.652 4.295 -2.106 1.00 92.38 108 LYS A O 1
ATOM 887 N N . LEU A 1 109 ? -10.258 3.325 -3.604 1.00 90.75 109 LEU A N 1
ATOM 888 C CA . LEU A 1 109 ? -10.764 4.046 -4.767 1.00 90.75 109 LEU A CA 1
ATOM 889 C C . LEU A 1 109 ? -12.196 3.579 -5.063 1.00 90.75 109 LEU A C 1
ATOM 891 O O . LEU A 1 109 ? -12.471 2.377 -5.062 1.00 90.75 109 LEU A O 1
ATOM 895 N N . ARG A 1 110 ? -13.103 4.536 -5.256 1.00 89.69 110 ARG A N 1
ATOM 896 C CA . ARG A 1 110 ? -14.488 4.291 -5.662 1.00 89.69 110 ARG A CA 1
ATOM 897 C C . ARG A 1 110 ? -14.562 4.536 -7.163 1.00 89.69 110 ARG A C 1
ATOM 899 O O . ARG A 1 110 ? -14.308 5.658 -7.590 1.00 89.69 110 ARG A O 1
ATOM 906 N N . PHE A 1 111 ? -14.827 3.479 -7.908 1.00 82.75 111 PHE A N 1
ATOM 907 C CA . PHE A 1 111 ? -15.134 3.473 -9.330 1.00 82.75 111 PHE A CA 1
ATOM 908 C C . PHE A 1 111 ? -16.420 2.673 -9.513 1.00 82.75 111 PHE A C 1
ATOM 910 O O . PHE A 1 111 ? -16.704 1.840 -8.614 1.00 82.75 111 PHE A O 1
#

Sequence (111 aa):
MGKFMKPRKVVLVLAGRYSGHRLYSHALVAGIDCYPQKVTASMGKKKIAKRSKIKSFIKVYKYNHLMATRYSVDISLDKTVVNRARRKAKVTFEEKYKTGKNKWFFQKLRF

pLDDT: mean 85.33, std 10.84, range [46.5, 97.19]

Nearest PDB structures (foldseek):
  7oyc-assembly1_Z1  TM=9.110E-01  e=5.552E-14  Xenopus laevis
  8c3a-assembly1_AA  TM=9.037E-01  e=5.771E-11  Candida albicans
  8jiv-assembly1_CZ  TM=8.812E-01  e=1.542E-10  Triticum aestivum
  8tpu-assembly1_A1  TM=7.971E-01  e=2.245E-08  Plasmodium falciparum 3D7
  5xy3-assembly1_Z  TM=7.539E-01  e=4.928E-08  Trichomonas vaginalis

Organism: Nannospalax galili (NCBI:txid1026970)

Solvent-accessible surface area (backbone atoms only — not comparable to full-atom values): 7217 Å² total; per-residue (Å²): 137,82,82,81,89,48,90,43,53,43,65,47,79,76,62,84,76,93,75,76,93,75,98,62,73,63,44,83,45,78,48,72,76,40,59,43,50,94,79,60,91,87,55,54,72,74,58,46,57,63,34,57,48,63,39,51,44,69,50,76,42,52,51,92,32,45,45,83,52,94,51,69,49,96,65,92,71,74,87,86,43,73,76,65,36,33,59,50,52,28,53,54,50,49,55,42,55,74,70,63,56,67,57,73,78,52,47,76,83,86,128

Secondary structure (DSSP, 8-state):
------TTEEEEE-S-----S--S-EEEEEEEEEPPPP--TTS-HHHHHHHT--EEEEEEEEGGGEEEEEEE------TT-HHHHHHHHHHHHHHHHHTT--HHHHSPP--

Radius of gyration: 15.39 Å; Cα contacts (8 Å, |Δi|>4): 121; chains: 1; bounding box: 32×30×45 Å

Mean predicted aligned error: 6.13 Å

InterPro domains:
  IPR001141 Large ribosomal subunit protein eL27 [PF01777] (38-111)
  IPR001141 Large ribosomal subunit protein eL27 [PTHR10497] (1-111)
  IPR008991 Translation protein SH3-like domain superfamily [SSF50104] (3-111)
  IPR018262 Large ribosomal subunit protein eL27, conserved site [PS01107] (100-111)
  IPR038655 Large ribosomal subunit protein eL27 superfamily [G3DSA:2.30.30.770] (1-111)
  IPR041991 Large ribosomal subunit protein eL27, KOW domain [cd06090] (6-74)

Foldseek 3Di:
DDDLPDPQFDKDFQDDDDDDDDPADKDWDKAWPDFQDDDDPPDDPVVNVVRLQTQIAIDMDGPVRIHTDPDGHDDDFDPPDRVVSRVVSRVVVSVVVVVVPPVVRRDDDDD